Protein AF-A0A6J4EDU6-F1 (afdb_monomer)

pLDDT: mean 85.41, std 17.47, range [38.53, 98.06]

Organism: NCBI:txid2725477

Secondary structure (DSSP, 8-state):
------PPPTT--------HHHHHHHHHHHHHHHH-TTTHHHHHHHHHHHHHHHHH--S---HHHHHHHHHHTTTT-SHHHHHHHHHHTT------TTS--

Structure (mmCIF, N/CA/C/O backbone):
data_AF-A0A6J4EDU6-F1
#
_entry.id   AF-A0A6J4EDU6-F1
#
loop_
_atom_site.group_PDB
_atom_site.id
_atom_site.type_symbol
_atom_site.label_atom_id
_atom_site.label_alt_id
_atom_site.label_comp_id
_atom_site.label_asym_id
_atom_site.label_entity_id
_atom_site.label_seq_id
_atom_site.pdbx_PDB_ins_code
_atom_site.Cartn_x
_atom_site.Cartn_y
_atom_site.Cartn_z
_atom_site.occupancy
_atom_site.B_iso_or_equiv
_atom_site.auth_seq_id
_atom_site.auth_comp_id
_atom_site.auth_asym_id
_atom_site.auth_atom_id
_atom_site.pdbx_PDB_model_num
ATOM 1 N N . MET A 1 1 ? 38.243 15.380 -30.372 1.00 43.16 1 MET A N 1
ATOM 2 C CA . MET A 1 1 ? 37.407 15.260 -29.157 1.00 43.16 1 MET A CA 1
ATOM 3 C C . MET A 1 1 ? 36.616 13.968 -29.268 1.00 43.16 1 MET A C 1
ATOM 5 O O . MET A 1 1 ? 35.866 13.834 -30.223 1.00 43.16 1 MET A O 1
ATOM 9 N N . ALA A 1 2 ? 36.845 12.997 -28.382 1.00 43.19 2 ALA A N 1
ATOM 10 C CA . ALA A 1 2 ? 36.114 11.730 -28.379 1.00 43.19 2 ALA A CA 1
ATOM 11 C C . ALA A 1 2 ? 34.899 11.847 -27.448 1.00 43.19 2 ALA A C 1
ATOM 13 O O . ALA A 1 2 ? 35.049 12.210 -26.284 1.00 43.19 2 ALA A O 1
ATOM 14 N N . VAL A 1 3 ? 33.706 11.571 -27.975 1.00 51.59 3 VAL A N 1
ATOM 15 C CA . VAL A 1 3 ? 32.466 11.478 -27.197 1.00 51.59 3 VAL A CA 1
ATOM 16 C C . VAL A 1 3 ? 32.508 10.164 -26.417 1.00 51.59 3 VAL A C 1
ATOM 18 O O . VAL A 1 3 ? 32.377 9.084 -26.989 1.00 51.59 3 VAL A O 1
ATOM 21 N N . MET A 1 4 ? 32.740 10.264 -25.110 1.00 49.66 4 MET A N 1
ATOM 22 C CA . MET A 1 4 ? 32.578 9.170 -24.155 1.00 49.66 4 MET A CA 1
ATOM 23 C C . MET A 1 4 ? 31.079 8.869 -24.029 1.00 49.66 4 MET A C 1
ATOM 25 O O . MET A 1 4 ? 30.351 9.575 -23.336 1.00 49.66 4 MET A O 1
ATOM 29 N N . ILE A 1 5 ? 30.603 7.846 -24.740 1.00 58.28 5 ILE A N 1
ATOM 30 C CA . ILE A 1 5 ? 29.293 7.252 -24.466 1.00 58.28 5 ILE A CA 1
ATOM 31 C C . ILE A 1 5 ? 29.458 6.442 -23.181 1.00 58.28 5 ILE A C 1
ATOM 33 O O . ILE A 1 5 ? 30.068 5.372 -23.190 1.00 58.28 5 ILE A O 1
ATOM 37 N N . ASP A 1 6 ? 28.974 6.999 -22.072 1.00 57.94 6 ASP A N 1
ATOM 38 C CA . ASP A 1 6 ? 28.923 6.328 -20.777 1.00 57.94 6 ASP A CA 1
ATOM 39 C C . ASP A 1 6 ? 28.130 5.022 -20.935 1.00 57.94 6 ASP A C 1
ATOM 41 O O . ASP A 1 6 ? 26.944 5.010 -21.277 1.00 57.94 6 ASP A O 1
ATOM 45 N N . LYS A 1 7 ? 28.829 3.896 -20.806 1.00 57.88 7 LYS A N 1
ATOM 46 C CA . LYS A 1 7 ? 28.243 2.562 -20.924 1.00 57.88 7 LYS A CA 1
ATOM 47 C C . LYS A 1 7 ? 27.429 2.335 -19.644 1.00 57.88 7 LYS A C 1
ATOM 49 O O . LYS A 1 7 ? 28.023 2.431 -18.571 1.00 57.88 7 LYS A O 1
ATOM 54 N N . PRO A 1 8 ? 26.117 2.032 -19.706 1.00 60.00 8 PRO A N 1
ATOM 55 C CA . PRO A 1 8 ? 25.307 1.900 -18.501 1.00 60.00 8 PRO A CA 1
ATOM 56 C C . PRO A 1 8 ? 25.929 0.859 -17.566 1.00 60.00 8 PRO A C 1
ATOM 58 O O . PRO A 1 8 ? 26.192 -0.276 -17.973 1.00 60.00 8 PRO A O 1
ATOM 61 N N . SER A 1 9 ? 26.203 1.271 -16.325 1.00 63.94 9 SER A N 1
ATOM 62 C CA . SER A 1 9 ? 26.763 0.395 -15.299 1.00 63.94 9 SER A CA 1
ATOM 63 C C . SER A 1 9 ? 25.864 -0.835 -15.128 1.00 63.94 9 SER A C 1
ATOM 65 O O . SER A 1 9 ? 24.660 -0.669 -14.924 1.00 63.94 9 SER A O 1
ATOM 67 N N . PRO A 1 10 ? 26.408 -2.067 -15.132 1.00 59.81 10 PRO A N 1
ATOM 68 C CA . PRO A 1 10 ? 25.632 -3.270 -14.823 1.00 59.81 10 PRO A CA 1
ATOM 69 C C . PRO A 1 10 ? 25.104 -3.275 -13.375 1.00 59.81 10 PRO A C 1
ATOM 71 O O . PRO A 1 10 ? 24.305 -4.135 -13.015 1.00 59.81 10 PRO A O 1
ATOM 74 N N . PHE A 1 11 ? 25.526 -2.305 -12.552 1.00 62.62 11 PHE A N 1
ATOM 75 C CA . PHE A 1 11 ? 25.040 -2.056 -11.195 1.00 62.62 11 PHE A CA 1
ATOM 76 C C . PHE A 1 11 ? 23.992 -0.939 -11.111 1.00 62.62 11 PHE A C 1
ATOM 78 O O . PHE A 1 11 ? 23.574 -0.584 -10.008 1.00 62.62 11 PHE A O 1
ATOM 85 N N . ALA A 1 12 ? 23.560 -0.364 -12.238 1.00 62.28 12 ALA A N 1
ATOM 86 C CA . ALA A 1 12 ? 22.424 0.545 -12.242 1.00 62.28 12 ALA A CA 1
ATOM 87 C C . ALA A 1 12 ? 21.161 -0.269 -11.933 1.00 62.28 12 ALA A C 1
ATOM 89 O O . ALA A 1 12 ? 20.573 -0.896 -12.814 1.00 62.28 12 ALA A O 1
ATOM 90 N N . LEU A 1 13 ? 20.769 -0.292 -10.655 1.00 60.25 13 LEU A N 1
ATOM 91 C CA . LEU A 1 13 ? 19.480 -0.836 -10.237 1.00 60.25 13 LEU A CA 1
ATOM 92 C C . LEU A 1 13 ? 18.376 -0.198 -11.096 1.00 60.25 13 LEU A C 1
ATOM 94 O O . LEU A 1 13 ? 18.484 0.993 -11.424 1.00 60.25 13 LEU A O 1
ATOM 98 N N . PRO A 1 14 ? 17.313 -0.943 -11.455 1.00 63.25 14 PRO A N 1
ATOM 99 C CA . PRO A 1 14 ? 16.155 -0.345 -12.097 1.00 63.25 14 PRO A CA 1
ATOM 100 C C . PRO A 1 14 ? 15.745 0.879 -11.283 1.00 63.25 14 PRO A C 1
ATOM 102 O O . PRO A 1 14 ? 15.548 0.775 -10.070 1.00 63.25 14 PRO A O 1
ATOM 105 N N . ARG A 1 15 ? 15.643 2.049 -11.925 1.00 72.44 15 ARG A N 1
ATOM 106 C CA . ARG A 1 15 ? 15.076 3.230 -11.270 1.00 72.44 15 ARG A CA 1
ATOM 107 C C . ARG A 1 15 ? 13.582 2.977 -11.114 1.00 72.44 15 ARG A C 1
ATOM 109 O O . ARG A 1 15 ? 12.786 3.402 -11.945 1.00 72.44 15 ARG A O 1
ATOM 116 N N . LYS A 1 16 ? 13.230 2.207 -10.084 1.00 81.00 16 LYS A N 1
ATOM 117 C CA . LYS A 1 16 ? 11.860 1.962 -9.661 1.00 81.00 16 LYS A CA 1
ATOM 118 C C . LYS A 1 16 ? 11.254 3.306 -9.305 1.00 81.00 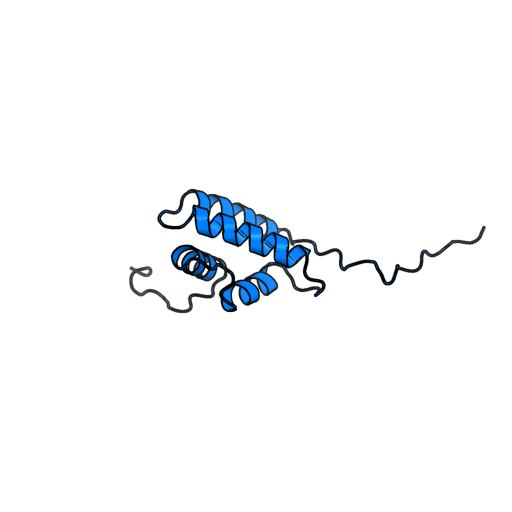16 LYS A C 1
ATOM 120 O O . LYS A 1 16 ? 11.700 3.979 -8.378 1.00 81.00 16 LYS A O 1
ATOM 125 N N . VAL A 1 17 ? 10.270 3.713 -10.086 1.00 89.25 17 VAL A N 1
ATOM 126 C CA . VAL A 1 17 ? 9.560 4.969 -9.900 1.00 89.25 17 VAL A CA 1
ATOM 127 C C . VAL A 1 17 ? 8.087 4.628 -9.891 1.00 89.25 17 VAL A C 1
ATOM 129 O O . VAL A 1 17 ? 7.588 4.023 -10.835 1.00 89.25 17 VAL A O 1
ATOM 132 N N . MET A 1 18 ? 7.397 5.019 -8.822 1.00 93.38 18 MET A N 1
ATOM 133 C CA . MET A 1 18 ? 5.941 4.971 -8.809 1.00 93.38 18 MET A CA 1
ATOM 134 C C . MET A 1 18 ? 5.407 5.898 -9.894 1.00 93.38 18 MET A C 1
ATOM 136 O O . MET A 1 18 ? 5.849 7.044 -10.003 1.00 93.38 18 MET A O 1
ATOM 140 N N . THR A 1 19 ? 4.427 5.435 -10.654 1.00 94.69 19 THR A N 1
ATOM 141 C CA . THR A 1 19 ? 3.634 6.265 -11.564 1.00 94.69 19 THR A CA 1
ATOM 142 C C . THR A 1 19 ? 2.862 7.341 -10.794 1.00 94.69 19 THR A C 1
ATOM 144 O O . THR A 1 19 ? 2.752 7.316 -9.567 1.00 94.69 19 THR A O 1
ATOM 147 N N . GLU A 1 20 ? 2.300 8.322 -11.502 1.00 96.50 20 GLU A N 1
ATOM 148 C CA . GLU A 1 20 ? 1.430 9.320 -10.869 1.00 96.50 20 GLU A CA 1
ATOM 149 C C . GLU A 1 20 ? 0.223 8.681 -10.173 1.00 96.50 20 GLU A C 1
ATOM 151 O O . GLU A 1 20 ? -0.108 9.055 -9.047 1.00 96.50 20 GLU A O 1
ATOM 156 N N . ILE A 1 21 ? -0.372 7.671 -10.811 1.00 96.88 21 ILE A N 1
ATOM 157 C CA . ILE A 1 21 ? -1.510 6.924 -10.276 1.00 96.88 21 ILE A CA 1
ATOM 158 C C . ILE A 1 21 ? -1.112 6.192 -8.990 1.00 96.88 21 ILE A C 1
ATOM 160 O O . ILE A 1 21 ? -1.820 6.309 -7.996 1.00 96.88 21 ILE A O 1
ATOM 164 N N . GLU A 1 22 ? 0.040 5.517 -8.956 1.00 96.19 22 GLU A N 1
ATOM 165 C CA . GLU A 1 22 ? 0.524 4.816 -7.753 1.00 96.19 22 GLU A CA 1
ATOM 166 C C . GLU A 1 22 ? 0.840 5.778 -6.602 1.00 96.19 22 GLU A C 1
ATOM 168 O O . GLU A 1 22 ? 0.511 5.499 -5.449 1.00 96.19 22 GLU A O 1
ATOM 173 N N . ARG A 1 23 ? 1.412 6.954 -6.894 1.00 97.25 23 ARG A N 1
ATOM 174 C CA . ARG A 1 23 ? 1.625 7.988 -5.868 1.00 97.25 23 ARG A CA 1
ATOM 175 C C . ARG A 1 23 ? 0.305 8.530 -5.328 1.00 97.25 23 ARG A C 1
ATOM 177 O O . ARG A 1 23 ? 0.203 8.790 -4.132 1.00 97.25 23 ARG A O 1
ATOM 184 N N . ARG A 1 24 ? -0.694 8.737 -6.194 1.00 97.69 24 ARG A N 1
ATOM 185 C CA . ARG A 1 24 ? -2.029 9.191 -5.779 1.00 97.69 24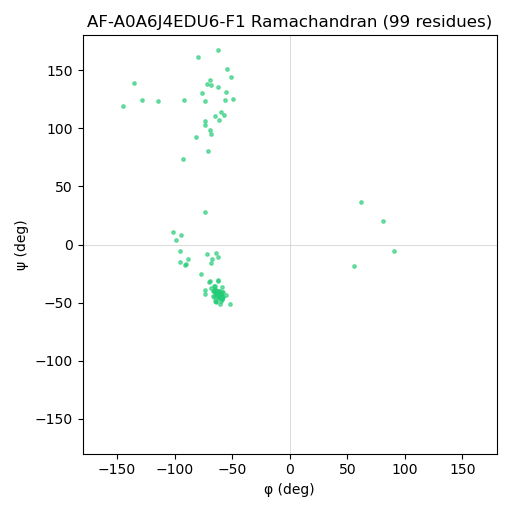 ARG A CA 1
ATOM 186 C C . ARG A 1 24 ? -2.737 8.128 -4.945 1.00 97.69 24 ARG A C 1
ATOM 188 O O . ARG A 1 24 ? -3.280 8.469 -3.900 1.00 97.69 24 ARG A O 1
ATOM 195 N N . PHE A 1 25 ? -2.669 6.868 -5.371 1.00 96.38 25 PHE A N 1
ATOM 196 C CA . PHE A 1 25 ? -3.143 5.716 -4.609 1.00 96.38 25 PHE A CA 1
ATOM 197 C C . PHE A 1 25 ? -2.552 5.714 -3.196 1.00 96.38 25 PHE A C 1
ATOM 199 O O . PHE A 1 25 ? -3.304 5.690 -2.229 1.00 96.38 25 PHE A O 1
ATOM 206 N N . LEU A 1 26 ? -1.226 5.840 -3.066 1.00 97.19 26 LEU A N 1
ATOM 207 C CA . LEU A 1 26 ? -0.556 5.791 -1.765 1.00 97.19 26 LEU A CA 1
ATOM 208 C C . LEU A 1 26 ? -0.992 6.925 -0.823 1.00 97.19 26 LEU A C 1
ATOM 210 O O . LEU A 1 26 ? -1.182 6.692 0.367 1.00 97.19 26 LEU A O 1
ATOM 214 N N . LYS A 1 27 ? -1.172 8.143 -1.350 1.00 97.50 27 LYS A N 1
ATOM 215 C CA . LYS A 1 27 ? -1.638 9.297 -0.562 1.00 97.50 27 LYS A CA 1
ATOM 216 C C . LYS A 1 27 ? -3.052 9.083 -0.024 1.00 97.50 27 LYS A C 1
ATOM 218 O O . LYS A 1 27 ? -3.268 9.232 1.172 1.00 97.50 27 LYS A O 1
ATOM 223 N N . LEU A 1 28 ? -3.977 8.679 -0.896 1.00 97.50 28 LEU A N 1
ATOM 224 C CA . LEU A 1 28 ? -5.366 8.411 -0.514 1.00 97.50 28 LEU A CA 1
ATOM 225 C C . LEU A 1 28 ? -5.461 7.244 0.476 1.00 97.50 28 LEU A C 1
ATOM 227 O O . LEU A 1 28 ? -6.178 7.335 1.466 1.00 97.50 28 LEU A O 1
ATOM 231 N N . ALA A 1 29 ? -4.690 6.176 0.253 1.00 96.69 29 ALA A N 1
ATOM 232 C CA . ALA A 1 29 ? -4.625 5.047 1.174 1.00 96.69 29 ALA A CA 1
ATOM 233 C C . ALA A 1 29 ? -4.139 5.479 2.566 1.00 96.69 29 ALA A C 1
ATOM 235 O O . ALA A 1 29 ? -4.710 5.062 3.568 1.00 96.69 29 ALA A O 1
ATOM 236 N N . ALA A 1 30 ? -3.119 6.338 2.652 1.00 96.88 30 ALA A N 1
ATOM 237 C CA . ALA A 1 30 ? -2.623 6.829 3.936 1.00 96.88 30 ALA A CA 1
ATOM 238 C C . ALA A 1 30 ? -3.667 7.671 4.693 1.00 96.88 30 ALA A C 1
ATOM 240 O O . ALA A 1 30 ? -3.829 7.486 5.899 1.00 96.88 30 ALA A O 1
ATOM 241 N N . GLU A 1 31 ? -4.382 8.562 3.999 1.00 97.44 31 GLU A N 1
ATOM 242 C CA . GLU A 1 31 ? -5.454 9.387 4.579 1.00 97.44 31 GLU A CA 1
ATOM 243 C C . GLU A 1 31 ? -6.606 8.526 5.126 1.00 97.44 31 GLU A C 1
ATOM 245 O O . GLU A 1 31 ? -7.040 8.708 6.270 1.00 97.44 31 GLU A O 1
ATOM 250 N N . GLU A 1 32 ? -7.048 7.540 4.342 1.00 96.56 32 GLU A N 1
ATOM 251 C CA . GLU A 1 32 ? -8.122 6.619 4.722 1.00 96.56 32 GLU A CA 1
ATOM 252 C C . GLU A 1 32 ? -7.712 5.744 5.916 1.00 96.56 32 GLU A C 1
ATOM 254 O O . GLU A 1 32 ? -8.424 5.651 6.921 1.00 96.56 32 GLU A O 1
ATOM 259 N N . LEU A 1 33 ? -6.520 5.140 5.860 1.00 97.25 33 LEU A N 1
ATOM 260 C CA . LEU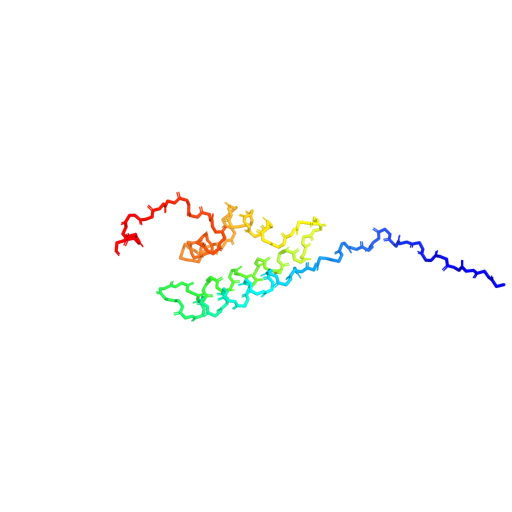 A 1 33 ? -6.017 4.274 6.927 1.00 97.25 33 LEU A CA 1
ATOM 261 C C . LEU A 1 33 ? -5.777 5.035 8.233 1.00 97.25 33 LEU A C 1
ATOM 263 O O . LEU A 1 33 ? -6.039 4.490 9.303 1.00 97.25 33 LEU A O 1
ATOM 267 N N . ALA A 1 34 ? -5.321 6.289 8.177 1.00 96.69 34 ALA A N 1
ATOM 268 C CA . ALA A 1 34 ? -5.139 7.113 9.373 1.00 96.69 34 ALA A CA 1
ATOM 269 C C . ALA A 1 34 ? -6.463 7.379 10.114 1.00 96.69 34 ALA A C 1
ATOM 271 O O . ALA A 1 34 ? -6.473 7.498 11.342 1.00 96.69 34 ALA A O 1
ATOM 272 N N . SER A 1 35 ? -7.575 7.435 9.377 1.00 95.12 35 SER A N 1
ATOM 273 C CA . SER A 1 35 ? -8.919 7.668 9.922 1.00 95.12 35 SER A CA 1
ATOM 274 C C . SER A 1 35 ? -9.655 6.372 10.291 1.00 95.12 35 SER A C 1
ATOM 276 O O . SER A 1 35 ? -10.608 6.398 11.0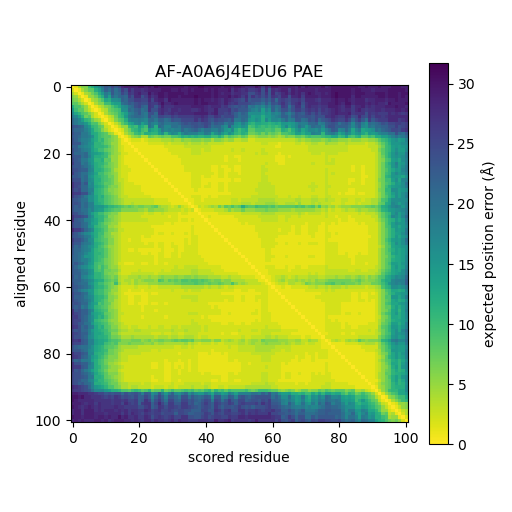72 1.00 95.12 35 SER A O 1
ATOM 278 N N . THR A 1 36 ? -9.200 5.228 9.776 1.00 94.69 36 THR A N 1
ATOM 279 C CA . THR A 1 36 ? -9.862 3.929 9.937 1.00 94.69 36 THR A CA 1
ATOM 280 C C . THR A 1 36 ? -9.644 3.320 11.323 1.00 94.69 36 THR A C 1
ATOM 282 O O . THR A 1 36 ? -8.517 3.155 11.802 1.00 94.69 36 THR A O 1
ATOM 285 N N . LYS A 1 37 ? -10.738 2.893 11.963 1.00 91.44 37 LYS A N 1
ATOM 286 C CA . LYS A 1 37 ? -10.717 2.107 13.204 1.00 91.44 37 LYS A CA 1
ATOM 287 C C . LYS A 1 37 ? -11.716 0.946 13.113 1.00 91.44 37 LYS A C 1
ATOM 289 O O . LYS A 1 37 ? -12.840 1.177 12.674 1.00 91.44 37 LYS A O 1
ATOM 294 N N . PRO A 1 38 ? -11.364 -0.262 13.590 1.00 91.44 38 PRO A N 1
ATOM 295 C CA . PRO A 1 38 ? -10.073 -0.657 14.166 1.00 91.44 38 PRO A CA 1
ATOM 296 C C . PRO A 1 38 ? -9.001 -0.961 13.099 1.00 91.44 38 PRO A C 1
ATOM 298 O O . PRO A 1 38 ? -9.318 -1.238 11.951 1.00 91.44 38 PRO A O 1
ATOM 301 N N . GLY A 1 39 ? -7.721 -0.960 13.492 1.00 93.50 39 GLY A N 1
ATOM 302 C CA . GLY A 1 39 ? -6.630 -1.514 12.673 1.00 93.50 39 GLY A CA 1
ATOM 303 C C . GLY A 1 39 ? -5.920 -0.554 11.709 1.00 93.50 39 GLY A C 1
ATOM 304 O O . GLY A 1 39 ? -4.911 -0.948 11.126 1.00 93.50 39 GLY A O 1
ATOM 305 N N . GLY A 1 40 ? -6.384 0.692 11.561 1.00 95.94 40 GLY A N 1
ATOM 306 C CA . GLY A 1 40 ? -5.814 1.660 10.616 1.00 95.94 40 GLY A CA 1
ATOM 307 C C . GLY A 1 40 ? -4.336 1.982 10.852 1.00 95.94 40 GLY A C 1
ATOM 308 O O . GLY A 1 40 ? -3.538 1.969 9.919 1.00 95.94 40 GLY A O 1
ATOM 309 N N . THR A 1 41 ? -3.919 2.168 12.110 1.00 96.44 41 THR A N 1
ATOM 310 C CA . THR A 1 41 ? -2.502 2.404 12.449 1.00 96.44 41 THR A CA 1
ATOM 311 C C . THR A 1 41 ? -1.616 1.208 12.091 1.00 96.44 41 THR A C 1
ATOM 313 O O . THR A 1 41 ? -0.525 1.389 11.555 1.00 96.44 41 THR A O 1
ATOM 316 N N . GLN A 1 42 ? -2.080 -0.017 12.355 1.00 97.25 42 GLN A N 1
ATOM 317 C CA . GLN A 1 42 ? -1.359 -1.242 12.002 1.00 97.25 42 GLN A CA 1
ATOM 318 C C . GLN A 1 42 ? -1.272 -1.410 10.480 1.00 97.25 42 GLN A C 1
ATOM 320 O O . GLN A 1 42 ? -0.218 -1.777 9.969 1.00 97.25 42 GLN A O 1
ATOM 325 N N . ALA A 1 43 ? -2.347 -1.092 9.754 1.00 97.56 43 ALA A N 1
ATOM 326 C CA . ALA A 1 43 ? -2.361 -1.089 8.294 1.00 97.56 43 ALA A CA 1
ATOM 327 C C . ALA A 1 43 ? -1.396 -0.051 7.710 1.00 97.56 43 ALA A C 1
ATOM 329 O O . ALA A 1 43 ? -0.670 -0.365 6.772 1.00 97.56 43 ALA A O 1
ATOM 330 N N . LEU A 1 44 ? -1.326 1.152 8.287 1.00 97.94 44 LEU A N 1
ATOM 331 C CA . LEU A 1 44 ? -0.382 2.185 7.861 1.00 97.94 44 LEU A CA 1
ATOM 332 C C . LEU A 1 44 ? 1.072 1.742 8.084 1.00 97.94 44 LEU A C 1
ATOM 334 O O . LEU A 1 44 ? 1.911 1.916 7.203 1.00 97.94 44 LEU A O 1
ATOM 338 N N . ALA A 1 45 ? 1.368 1.120 9.229 1.00 97.31 45 ALA A N 1
ATOM 339 C CA . ALA A 1 45 ? 2.688 0.549 9.497 1.00 97.31 45 ALA A CA 1
ATOM 340 C C . ALA A 1 45 ? 3.049 -0.557 8.487 1.00 97.31 45 ALA A C 1
ATOM 342 O O . ALA A 1 45 ? 4.149 -0.549 7.939 1.00 97.31 45 ALA A O 1
ATOM 343 N N . ALA A 1 46 ? 2.111 -1.459 8.185 1.00 98.00 46 ALA A N 1
ATOM 344 C CA . ALA A 1 46 ? 2.303 -2.506 7.181 1.00 98.00 46 ALA A CA 1
ATOM 345 C C . ALA A 1 46 ? 2.459 -1.939 5.756 1.00 98.00 46 ALA A C 1
ATOM 347 O O . ALA A 1 46 ? 3.262 -2.444 4.977 1.00 98.00 46 ALA A O 1
ATOM 348 N N . LEU A 1 47 ? 1.754 -0.856 5.418 1.00 98.06 47 LEU A N 1
ATOM 349 C CA . LEU A 1 47 ? 1.902 -0.162 4.137 1.00 98.06 47 LEU A CA 1
ATOM 350 C C . LEU A 1 47 ? 3.300 0.459 3.981 1.00 98.06 47 LEU A C 1
ATOM 352 O O . LEU A 1 47 ? 3.876 0.402 2.896 1.00 98.06 47 LEU A O 1
ATOM 356 N N . LEU A 1 48 ? 3.867 1.022 5.053 1.00 98.00 48 LEU A N 1
ATOM 357 C CA . LEU A 1 48 ? 5.242 1.532 5.044 1.00 98.00 48 LEU A CA 1
ATOM 358 C C . LEU A 1 48 ? 6.269 0.405 4.866 1.00 98.00 48 LEU A C 1
ATOM 360 O O . LEU A 1 48 ? 7.223 0.574 4.104 1.00 98.00 48 LEU A O 1
ATOM 364 N N . ASP A 1 49 ? 6.055 -0.743 5.512 1.00 98.00 49 ASP A N 1
ATOM 365 C CA . ASP A 1 49 ? 6.901 -1.931 5.339 1.00 98.00 49 ASP A CA 1
ATOM 366 C C . ASP A 1 49 ? 6.843 -2.468 3.897 1.00 98.00 49 ASP A C 1
ATOM 368 O O . ASP A 1 49 ? 7.874 -2.748 3.284 1.00 98.00 49 ASP A O 1
ATOM 372 N N . LEU A 1 50 ? 5.651 -2.502 3.294 1.00 97.94 50 LEU A N 1
ATOM 373 C CA . LEU A 1 50 ? 5.461 -2.844 1.882 1.00 97.94 50 LEU A CA 1
ATOM 374 C C . LEU A 1 50 ? 6.245 -1.892 0.960 1.00 97.94 50 LEU A C 1
ATOM 376 O O . LEU A 1 50 ? 6.958 -2.355 0.068 1.00 97.94 50 LEU A O 1
ATOM 380 N N . VAL A 1 51 ? 6.169 -0.571 1.176 1.00 96.94 51 VAL A N 1
ATOM 381 C CA . VAL A 1 51 ? 6.922 0.424 0.381 1.00 96.94 51 VAL A CA 1
ATOM 382 C C . VAL A 1 51 ? 8.434 0.218 0.515 1.00 96.94 51 VAL A C 1
ATOM 384 O O . VAL A 1 51 ? 9.144 0.220 -0.494 1.00 96.94 51 VAL A O 1
ATOM 387 N N . ALA A 1 52 ? 8.931 0.005 1.735 1.00 96.56 52 ALA A N 1
ATOM 388 C CA . ALA A 1 52 ? 10.342 -0.288 1.977 1.00 96.56 52 ALA A CA 1
ATOM 389 C C . ALA A 1 52 ? 10.776 -1.593 1.285 1.00 96.56 52 ALA A C 1
ATOM 391 O O . ALA A 1 52 ? 11.810 -1.625 0.613 1.00 96.56 52 ALA A O 1
ATOM 392 N N . SER A 1 53 ? 9.951 -2.637 1.376 1.00 96.06 53 SER A N 1
ATOM 393 C CA . SER A 1 53 ? 10.182 -3.937 0.740 1.00 96.06 53 SER A CA 1
ATOM 394 C C . SER A 1 53 ? 10.233 -3.824 -0.788 1.00 96.06 53 SER A C 1
ATOM 396 O O . SER A 1 53 ? 11.141 -4.365 -1.420 1.00 96.06 53 SER A O 1
ATOM 398 N N . TRP A 1 54 ? 9.330 -3.049 -1.399 1.00 96.06 54 TRP A N 1
ATOM 399 C CA . TRP A 1 54 ? 9.333 -2.801 -2.845 1.00 96.06 54 TRP A CA 1
ATOM 400 C C . TRP A 1 54 ? 10.607 -2.092 -3.314 1.00 96.06 54 TRP A C 1
ATOM 402 O O . TRP A 1 54 ? 11.162 -2.447 -4.358 1.00 96.06 54 TRP A O 1
ATOM 412 N N . HIS A 1 55 ? 11.090 -1.114 -2.545 1.00 92.56 55 HIS A N 1
ATOM 413 C CA . HIS A 1 55 ? 12.345 -0.421 -2.838 1.00 92.56 55 HIS A CA 1
ATOM 414 C C . HIS A 1 55 ? 13.585 -1.305 -2.636 1.00 92.56 55 HIS A C 1
ATOM 416 O O . HIS A 1 55 ? 14.566 -1.129 -3.359 1.00 92.56 55 HIS A O 1
ATOM 422 N N . GLY A 1 56 ? 13.552 -2.242 -1.685 1.00 91.94 56 GLY A N 1
ATOM 423 C CA . GLY A 1 56 ? 14.632 -3.206 -1.447 1.00 91.94 56 GLY A CA 1
ATOM 424 C C . GLY A 1 56 ? 14.672 -4.363 -2.451 1.00 91.94 56 GLY A C 1
ATOM 425 O O . GLY A 1 56 ? 15.731 -4.946 -2.687 1.00 91.94 56 GLY A O 1
ATOM 426 N N . ASP A 1 57 ? 13.536 -4.689 -3.065 1.00 91.25 57 ASP A N 1
ATOM 427 C CA . ASP A 1 57 ? 13.440 -5.726 -4.085 1.00 91.25 57 ASP A CA 1
ATOM 428 C C . ASP A 1 57 ? 14.144 -5.307 -5.392 1.00 91.25 57 ASP A C 1
ATOM 430 O O . ASP A 1 57 ? 14.069 -4.158 -5.829 1.00 91.25 57 ASP A O 1
ATOM 434 N N . ARG A 1 58 ? 14.812 -6.253 -6.060 1.00 87.00 58 ARG A N 1
ATOM 435 C CA . ARG A 1 58 ? 15.536 -5.986 -7.318 1.00 87.00 58 ARG A CA 1
ATOM 436 C C . ARG A 1 58 ? 14.679 -6.182 -8.567 1.00 87.00 58 ARG A C 1
ATOM 438 O O . ARG A 1 58 ? 15.074 -5.717 -9.636 1.00 87.00 58 ARG A O 1
ATOM 445 N N . ALA A 1 59 ? 13.540 -6.866 -8.468 1.00 85.75 59 ALA A N 1
ATOM 446 C CA . ALA A 1 59 ? 12.683 -7.129 -9.616 1.00 85.75 59 ALA A CA 1
ATOM 447 C C . ALA A 1 59 ? 11.979 -5.845 -10.072 1.00 85.75 59 ALA A C 1
ATOM 449 O O . ALA A 1 59 ? 11.471 -5.082 -9.263 1.00 85.75 59 ALA A O 1
ATOM 450 N N . GLY A 1 60 ? 11.893 -5.600 -11.379 1.00 86.50 60 GLY A N 1
ATOM 451 C CA . GLY A 1 60 ? 11.308 -4.375 -11.944 1.00 86.50 60 GLY A CA 1
ATOM 452 C C . GLY A 1 60 ? 9.778 -4.275 -11.878 1.00 86.50 60 GLY A C 1
ATOM 453 O O . GLY A 1 60 ? 9.194 -3.642 -12.752 1.00 86.50 60 GLY A O 1
ATOM 454 N N . LYS A 1 61 ? 9.118 -4.916 -10.905 1.00 92.19 61 LYS A N 1
ATOM 455 C CA . LYS A 1 61 ? 7.652 -4.925 -10.810 1.00 92.19 61 LYS A CA 1
ATOM 456 C C . LYS A 1 61 ? 7.108 -3.533 -10.448 1.00 92.19 61 LYS A C 1
ATOM 458 O O . LYS A 1 61 ? 7.660 -2.900 -9.539 1.00 92.19 61 LYS A O 1
ATOM 463 N N . PRO A 1 62 ? 6.017 -3.070 -11.089 1.00 93.75 62 PRO A N 1
ATOM 464 C CA . PRO A 1 62 ? 5.263 -1.903 -10.636 1.00 93.75 62 PRO A CA 1
ATOM 465 C C . PRO A 1 62 ? 4.833 -2.051 -9.174 1.00 93.75 62 PRO A C 1
ATOM 467 O O . PRO A 1 62 ? 4.614 -3.168 -8.694 1.00 93.75 62 PRO A O 1
ATOM 470 N N . PHE A 1 63 ? 4.697 -0.934 -8.461 1.00 95.75 63 PHE A N 1
ATOM 471 C CA . PHE A 1 63 ? 4.378 -0.938 -7.034 1.00 95.75 63 PHE A CA 1
ATOM 472 C C . PHE A 1 63 ? 3.056 -1.654 -6.753 1.00 95.75 63 PHE A C 1
ATOM 474 O O . PHE A 1 63 ? 2.990 -2.485 -5.849 1.00 95.75 63 PHE A O 1
ATOM 481 N N . HIS A 1 64 ? 2.021 -1.388 -7.554 1.00 95.56 64 HIS A N 1
ATOM 482 C CA . HIS A 1 64 ? 0.713 -2.007 -7.334 1.00 95.56 64 HIS A CA 1
ATOM 483 C C . HIS A 1 64 ? 0.744 -3.536 -7.526 1.00 95.56 64 HIS A C 1
ATOM 485 O O . HIS A 1 64 ? 0.155 -4.278 -6.742 1.00 95.56 64 HIS A O 1
ATOM 491 N N . GLU A 1 65 ? 1.465 -4.027 -8.539 1.00 95.94 65 GLU A N 1
ATOM 492 C CA . GLU A 1 65 ? 1.635 -5.468 -8.775 1.00 95.94 65 GLU A CA 1
ATOM 493 C C . GLU A 1 65 ? 2.427 -6.133 -7.643 1.00 95.94 65 GLU A C 1
ATOM 495 O O . GLU A 1 65 ? 2.024 -7.179 -7.133 1.00 95.94 65 GLU A O 1
ATOM 500 N N . TYR A 1 66 ? 3.526 -5.505 -7.218 1.00 96.88 66 TYR A N 1
ATOM 501 C CA . TYR A 1 66 ? 4.318 -5.982 -6.088 1.00 96.88 66 TYR A CA 1
ATOM 502 C C . TYR A 1 66 ? 3.480 -6.047 -4.809 1.00 96.88 66 TYR A C 1
ATOM 504 O O . TYR A 1 66 ? 3.482 -7.070 -4.129 1.0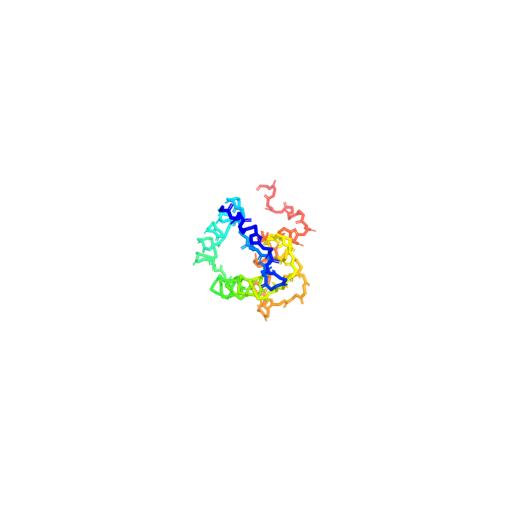0 96.88 66 TYR A O 1
ATOM 512 N N . GLY A 1 67 ? 2.722 -4.988 -4.512 1.00 97.06 67 GLY A N 1
ATOM 513 C CA . GLY A 1 67 ? 1.895 -4.905 -3.314 1.00 97.06 67 GLY A CA 1
ATOM 514 C C . GLY A 1 67 ? 0.824 -5.992 -3.248 1.00 97.06 67 GLY A C 1
ATOM 515 O O . GLY A 1 67 ? 0.655 -6.607 -2.198 1.00 97.06 67 GLY A O 1
ATOM 516 N N . ARG A 1 68 ? 0.172 -6.324 -4.372 1.00 97.38 68 ARG A N 1
ATOM 517 C CA . ARG A 1 68 ? -0.776 -7.452 -4.427 1.00 97.38 68 ARG A CA 1
ATOM 518 C C . ARG A 1 68 ? -0.128 -8.779 -4.032 1.00 97.38 68 ARG A C 1
ATOM 520 O O . ARG A 1 68 ? -0.717 -9.522 -3.255 1.00 97.38 68 ARG A O 1
ATOM 527 N N . GLY A 1 69 ? 1.069 -9.066 -4.547 1.00 97.44 69 GLY A N 1
ATOM 528 C CA . GLY A 1 69 ? 1.823 -10.269 -4.176 1.00 97.44 69 GLY A CA 1
ATOM 529 C C . GLY A 1 69 ? 2.219 -10.259 -2.701 1.00 97.44 69 GLY A C 1
ATOM 530 O O . GLY A 1 69 ? 1.922 -11.201 -1.973 1.00 97.44 69 GLY A O 1
ATOM 531 N N . TRP A 1 70 ? 2.786 -9.143 -2.241 1.00 97.62 70 TRP A N 1
ATOM 532 C CA . TRP A 1 70 ? 3.236 -8.965 -0.861 1.00 97.62 70 TRP A CA 1
ATOM 533 C C . TRP A 1 70 ? 2.101 -9.159 0.159 1.00 97.62 70 TRP A C 1
ATOM 535 O O . TRP A 1 70 ? 2.300 -9.792 1.194 1.00 97.62 70 TRP A O 1
ATOM 545 N N . VAL A 1 71 ? 0.896 -8.655 -0.127 1.00 97.12 71 VAL A N 1
ATOM 546 C CA . VAL A 1 71 ? -0.284 -8.843 0.737 1.00 97.12 71 VAL A CA 1
ATOM 547 C C . VAL A 1 71 ? -0.834 -10.270 0.634 1.00 97.12 71 VAL A C 1
ATOM 549 O O . VAL A 1 71 ? -1.215 -10.853 1.648 1.00 97.12 71 VAL A O 1
ATOM 552 N N . ALA A 1 72 ? -0.856 -10.867 -0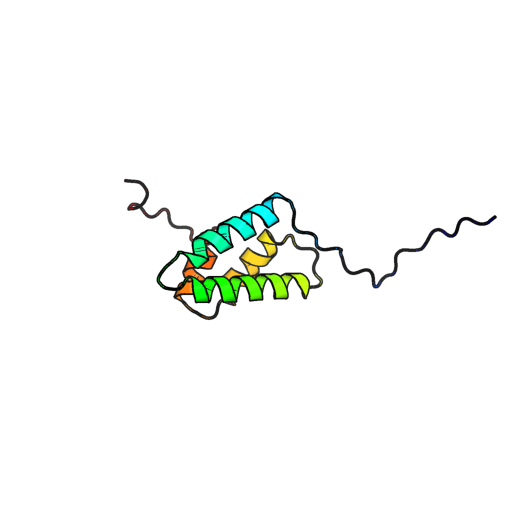.562 1.00 95.81 72 ALA A N 1
ATOM 553 C CA . ALA A 1 72 ? -1.298 -12.252 -0.747 1.00 95.81 72 ALA A CA 1
ATOM 554 C C . ALA A 1 72 ? -0.415 -13.264 0.007 1.00 95.81 72 ALA A C 1
ATOM 556 O O . ALA A 1 72 ? -0.918 -14.275 0.490 1.00 95.81 72 ALA A O 1
ATOM 557 N N . GLU A 1 73 ? 0.874 -12.964 0.168 1.00 95.44 73 GLU A N 1
ATOM 558 C CA . GLU A 1 73 ? 1.825 -13.741 0.975 1.00 95.44 73 GLU A CA 1
ATOM 559 C C . GLU A 1 73 ? 1.600 -13.608 2.497 1.00 95.44 73 GLU A C 1
ATOM 561 O O . GLU A 1 73 ? 2.211 -14.338 3.274 1.00 95.44 73 GLU A O 1
ATOM 566 N N . GLY A 1 74 ? 0.715 -12.709 2.947 1.00 94.38 74 GLY A N 1
ATOM 567 C CA . GLY A 1 74 ? 0.376 -12.538 4.366 1.00 94.38 74 GLY A CA 1
ATOM 568 C C . GLY A 1 74 ? 1.384 -11.702 5.161 1.00 94.38 74 GLY A C 1
ATOM 569 O O . GLY A 1 74 ? 1.422 -11.766 6.393 1.00 94.38 74 GLY A O 1
ATOM 570 N N . ASN A 1 75 ? 2.192 -10.885 4.483 1.00 96.25 75 ASN A N 1
ATOM 571 C CA . ASN A 1 75 ? 3.270 -10.123 5.117 1.00 96.25 75 ASN A CA 1
ATOM 572 C C . ASN A 1 75 ? 2.786 -9.014 6.081 1.00 96.25 75 ASN A C 1
ATOM 574 O O . ASN A 1 75 ? 3.576 -8.520 6.881 1.00 96.25 75 ASN A O 1
ATOM 578 N N . ALA A 1 76 ? 1.493 -8.659 6.087 1.00 92.69 76 ALA A N 1
ATOM 579 C CA . ALA A 1 76 ? 0.925 -7.628 6.964 1.00 92.69 76 ALA A CA 1
ATOM 580 C C . ALA A 1 76 ? 0.899 -8.003 8.464 1.00 92.69 76 ALA A C 1
ATOM 582 O O . ALA A 1 76 ? 0.740 -7.115 9.302 1.00 92.69 76 ALA A O 1
ATOM 583 N N . ARG A 1 77 ? 1.065 -9.295 8.811 1.00 85.00 77 ARG A N 1
ATOM 584 C CA . ARG A 1 77 ? 1.206 -9.895 10.168 1.00 85.00 77 ARG A CA 1
ATOM 585 C C . ARG A 1 77 ? 0.093 -9.625 11.197 1.00 85.00 77 ARG A C 1
ATOM 587 O O . ARG A 1 77 ? -0.008 -10.371 12.166 1.00 85.00 77 ARG A O 1
ATOM 594 N N . HIS A 1 78 ? -0.747 -8.609 11.016 1.00 92.44 78 HIS A N 1
ATOM 595 C CA . HIS A 1 78 ? -1.861 -8.267 11.895 1.00 92.44 78 HIS A CA 1
ATOM 596 C C . HIS A 1 78 ? -3.197 -8.470 11.161 1.00 92.44 78 HIS A C 1
ATOM 598 O O . HIS A 1 78 ? -3.407 -7.818 10.138 1.00 92.44 78 HIS A O 1
ATOM 604 N N . PRO A 1 79 ? -4.143 -9.282 11.676 1.00 93.25 79 PRO A N 1
ATOM 605 C CA . PRO A 1 79 ? -5.363 -9.645 10.944 1.00 93.25 79 PRO A CA 1
ATOM 606 C C . PRO A 1 79 ? -6.196 -8.453 10.454 1.00 93.25 79 PRO A C 1
ATOM 608 O O . PRO A 1 79 ? -6.625 -8.425 9.307 1.00 93.25 79 PRO A O 1
ATOM 611 N N . ALA A 1 80 ? -6.381 -7.426 11.293 1.00 92.81 80 ALA A N 1
ATOM 612 C CA . ALA A 1 80 ? -7.127 -6.232 10.882 1.00 92.81 80 ALA A CA 1
ATOM 613 C C . ALA A 1 80 ? -6.378 -5.394 9.829 1.00 92.81 80 ALA A C 1
ATOM 615 O O . ALA A 1 80 ? -7.006 -4.771 8.984 1.00 92.81 80 ALA A O 1
ATOM 616 N N . ALA A 1 81 ? -5.040 -5.388 9.862 1.00 94.69 81 ALA A N 1
ATOM 617 C CA . ALA A 1 81 ? -4.236 -4.666 8.878 1.00 94.69 81 ALA A CA 1
ATOM 618 C C . ALA A 1 81 ? -4.247 -5.395 7.533 1.00 94.69 81 ALA A C 1
ATOM 620 O O . ALA A 1 81 ? -4.405 -4.778 6.487 1.00 94.69 81 ALA A O 1
ATOM 621 N N . ASP A 1 82 ? -4.123 -6.718 7.588 1.00 95.44 82 ASP A N 1
ATOM 622 C CA . ASP A 1 82 ? -4.187 -7.627 6.452 1.00 95.44 82 ASP A CA 1
ATOM 623 C C . ASP A 1 82 ? -5.529 -7.505 5.716 1.00 95.44 82 ASP A C 1
ATOM 625 O O . ASP A 1 82 ? -5.548 -7.350 4.499 1.00 95.44 82 ASP A O 1
ATOM 629 N N . ALA A 1 83 ? -6.649 -7.456 6.447 1.00 95.38 83 ALA A N 1
ATOM 630 C CA . ALA A 1 83 ? -7.970 -7.220 5.863 1.00 95.38 83 ALA A CA 1
ATOM 631 C C . ALA A 1 83 ? -8.058 -5.869 5.126 1.00 95.38 83 ALA A C 1
ATOM 633 O O . ALA A 1 83 ? -8.467 -5.834 3.966 1.00 95.38 83 ALA A O 1
ATOM 634 N N . LEU A 1 84 ? -7.612 -4.779 5.763 1.00 96.44 84 LEU A N 1
ATOM 635 C CA . LEU A 1 84 ? -7.625 -3.437 5.169 1.00 96.44 84 LEU A CA 1
ATOM 636 C C .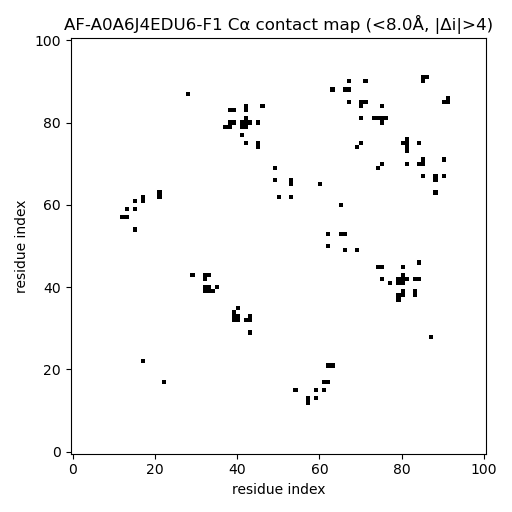 LEU A 1 84 ? -6.708 -3.328 3.944 1.00 96.44 84 LEU A C 1
ATOM 638 O O . LEU A 1 84 ? -7.071 -2.708 2.947 1.00 96.44 84 LEU A O 1
ATOM 642 N N . LEU A 1 85 ? -5.525 -3.944 3.985 1.00 96.81 85 LEU A N 1
ATOM 643 C CA . LEU A 1 85 ? -4.628 -3.975 2.832 1.00 96.81 85 LEU A CA 1
ATOM 644 C C . LEU A 1 85 ? -5.195 -4.836 1.700 1.00 96.81 85 LEU A C 1
ATOM 646 O O . LEU A 1 85 ? -5.068 -4.457 0.538 1.00 96.81 85 LEU A O 1
ATOM 650 N N . ARG A 1 86 ? -5.864 -5.956 1.998 1.00 96.19 86 ARG A N 1
ATOM 651 C CA . ARG A 1 86 ? -6.559 -6.737 0.965 1.00 96.19 86 ARG A CA 1
ATOM 652 C C . ARG A 1 86 ? -7.671 -5.942 0.293 1.00 96.19 86 ARG A C 1
ATOM 654 O O . ARG A 1 86 ? -7.779 -6.023 -0.928 1.00 96.19 86 ARG A O 1
ATOM 661 N N . ASP A 1 87 ? -8.438 -5.153 1.042 1.00 94.81 87 ASP A N 1
ATOM 662 C CA . ASP A 1 87 ? -9.421 -4.227 0.465 1.00 94.81 87 ASP A CA 1
ATOM 663 C C . ASP A 1 87 ? -8.737 -3.197 -0.448 1.00 94.81 87 ASP A C 1
ATOM 665 O O . ASP A 1 87 ? -9.103 -3.066 -1.617 1.00 94.81 87 ASP A O 1
ATOM 669 N N . LEU A 1 88 ? -7.691 -2.524 0.046 1.00 95.19 88 LEU A N 1
ATOM 670 C CA . LEU A 1 88 ? -6.956 -1.498 -0.708 1.00 95.19 88 LEU A CA 1
ATOM 671 C C . LEU A 1 88 ? -6.348 -2.019 -2.016 1.00 95.19 88 LEU A C 1
ATOM 673 O O . LEU A 1 88 ? -6.323 -1.297 -3.009 1.00 95.19 88 LEU A O 1
ATOM 677 N N . PHE A 1 89 ? -5.861 -3.260 -2.028 1.00 95.56 89 PHE A N 1
ATOM 678 C CA . PHE A 1 89 ? -5.240 -3.886 -3.199 1.00 95.56 89 PHE A CA 1
ATOM 679 C C . PHE A 1 89 ? -6.216 -4.723 -4.046 1.00 95.56 89 PHE A C 1
ATOM 681 O O . PHE A 1 89 ? -5.781 -5.427 -4.966 1.00 95.56 89 PHE A O 1
ATOM 688 N N . GLY A 1 90 ? -7.523 -4.666 -3.755 1.00 92.75 90 GLY A N 1
ATOM 689 C CA . GLY A 1 90 ? -8.557 -5.383 -4.508 1.00 92.75 90 GLY A CA 1
ATOM 690 C C . GLY A 1 90 ? -8.385 -6.904 -4.469 1.00 92.75 90 GLY A C 1
ATOM 691 O O . GLY A 1 90 ? -8.567 -7.584 -5.478 1.00 92.75 90 GLY A O 1
ATOM 692 N N . LEU A 1 91 ? -7.945 -7.439 -3.330 1.00 92.69 91 LEU A N 1
ATOM 693 C CA . LEU A 1 91 ? -7.767 -8.874 -3.093 1.00 92.69 91 LEU A CA 1
ATOM 694 C C . LEU A 1 91 ? -8.973 -9.511 -2.397 1.00 92.69 91 LEU A C 1
ATOM 696 O O . LEU A 1 91 ? -9.102 -10.734 -2.417 1.00 92.69 91 LEU A O 1
ATOM 700 N N . ASN A 1 92 ? -9.862 -8.702 -1.821 1.00 84.94 92 ASN A N 1
ATOM 701 C CA . ASN A 1 92 ? -11.147 -9.175 -1.325 1.00 84.94 92 ASN A CA 1
ATOM 702 C C . ASN A 1 92 ? -12.125 -9.270 -2.505 1.00 84.94 92 ASN A C 1
ATOM 704 O O . ASN A 1 92 ? -12.766 -8.301 -2.899 1.00 84.94 92 ASN A O 1
ATOM 708 N N . ASN A 1 93 ? -12.184 -10.460 -3.102 1.00 63.72 93 ASN A N 1
ATOM 709 C CA . ASN A 1 93 ? -13.135 -10.806 -4.153 1.00 63.72 93 ASN A CA 1
ATOM 710 C C . ASN A 1 93 ? -14.381 -11.443 -3.535 1.00 63.72 93 ASN A C 1
ATOM 712 O O . ASN A 1 93 ? -14.587 -12.643 -3.655 1.00 63.72 93 ASN A O 1
ATOM 716 N N . GLU A 1 94 ? -15.219 -10.640 -2.896 1.00 51.34 94 GLU A N 1
ATOM 717 C CA . GLU A 1 94 ? -16.619 -11.005 -2.700 1.00 51.34 94 GLU A CA 1
ATOM 718 C C . GLU A 1 94 ? -17.430 -9.707 -2.798 1.00 51.34 94 GLU A C 1
ATOM 720 O O . 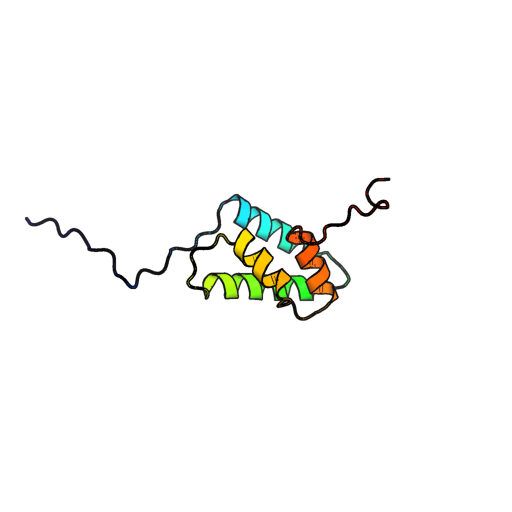GLU A 1 94 ? -17.164 -8.774 -2.032 1.00 51.34 94 GLU A O 1
ATOM 725 N N . PRO A 1 95 ? -18.374 -9.568 -3.745 1.00 49.66 95 PRO A N 1
ATOM 726 C CA . PRO A 1 95 ? -19.336 -8.481 -3.667 1.00 49.66 95 PRO A CA 1
ATOM 727 C C . PRO A 1 95 ? -20.120 -8.672 -2.369 1.00 49.66 95 PRO A C 1
ATOM 729 O O . PRO A 1 95 ? -20.917 -9.597 -2.270 1.00 49.66 95 PRO A O 1
ATOM 732 N N . ASP A 1 96 ? -19.873 -7.833 -1.361 1.00 51.75 96 ASP A N 1
ATOM 733 C CA . ASP A 1 96 ? -20.681 -7.831 -0.144 1.00 51.75 96 ASP A CA 1
ATOM 734 C C . ASP A 1 96 ? -22.104 -7.386 -0.527 1.00 51.75 96 ASP A C 1
ATOM 736 O O . ASP A 1 96 ? -22.299 -6.209 -0.862 1.00 51.75 96 ASP A O 1
ATOM 740 N N . PRO A 1 97 ? -23.118 -8.274 -0.482 1.00 54.38 97 PRO A N 1
ATOM 741 C CA . PRO A 1 97 ? -24.487 -7.910 -0.832 1.00 54.38 97 PRO A CA 1
ATOM 742 C C . PRO A 1 97 ? -25.072 -6.836 0.102 1.00 54.38 97 PRO A C 1
ATOM 744 O O . PRO A 1 97 ? -26.118 -6.274 -0.207 1.00 54.38 97 PRO A O 1
ATOM 747 N N . ARG A 1 98 ? -24.407 -6.508 1.221 1.00 56.47 98 ARG A N 1
ATOM 748 C CA . ARG A 1 98 ? -24.794 -5.422 2.136 1.00 56.47 98 ARG A CA 1
ATOM 749 C C . ARG A 1 98 ? -24.212 -4.057 1.767 1.00 56.47 98 ARG A C 1
ATOM 751 O O . ARG A 1 98 ? -24.644 -3.065 2.339 1.00 56.47 98 ARG A O 1
ATOM 758 N N . ARG A 1 99 ? -23.244 -3.986 0.847 1.00 50.34 99 ARG A N 1
ATOM 759 C CA . ARG A 1 99 ? -22.690 -2.716 0.333 1.00 50.34 99 ARG A CA 1
ATOM 760 C C . ARG A 1 99 ? -23.352 -2.249 -0.968 1.00 50.34 99 ARG A C 1
ATOM 762 O O . ARG A 1 99 ? -23.043 -1.162 -1.441 1.00 50.34 99 ARG A O 1
ATOM 769 N N . ALA A 1 100 ? -24.243 -3.061 -1.538 1.00 46.62 100 ALA A N 1
ATOM 770 C CA . ALA A 1 100 ? -24.982 -2.773 -2.768 1.00 46.62 100 ALA A CA 1
ATOM 771 C C . ALA A 1 100 ? -26.436 -2.304 -2.529 1.00 46.62 100 ALA A C 1
ATOM 773 O O . ALA A 1 100 ? -27.207 -2.251 -3.487 1.00 46.62 100 ALA A O 1
ATOM 774 N N . ALA A 1 101 ? -26.812 -1.996 -1.281 1.00 38.53 101 ALA A N 1
ATOM 775 C CA . ALA A 1 101 ? -28.166 -1.610 -0.873 1.00 38.53 101 ALA A CA 1
ATOM 776 C C . ALA A 1 101 ? -28.197 -0.225 -0.218 1.00 38.53 101 ALA A C 1
ATOM 778 O O . ALA A 1 101 ? -27.246 0.085 0.536 1.00 38.53 101 ALA A O 1
#

Radius of gyration: 17.89 Å; Cα contacts (8 Å, |Δi|>4): 70; chains: 1; bounding box: 66×29×43 Å

Foldseek 3Di:
DDDPPPDPPPPPQPPQDADPVRVVLLVVLLVDLVPDPDCSVLLNVLVVVLVVVVVVDRDNDHSLVSLQVCLVVVVSVDPSSSVSSCVSSVVPPDPPPVVVD

Sequence (101 aa):
MAVMIDKPSPFALPRKVMTEIERRFLKLAAEELASTKPGGTQALAALLDLVASWHGDRAGKPFHEYGRGWVAEGNARHPAADALLRDLFGLNNEPDPRRAA

Mean predicted aligned error: 8.79 Å

Solvent-accessible surface area (backbone atoms only — not comparable to full-atom values): 6266 Å² total; per-residue (Å²): 137,85,86,81,75,81,72,80,58,95,78,65,67,75,85,83,68,74,51,73,66,54,51,51,48,53,54,55,50,50,58,52,25,72,72,39,78,83,40,12,68,56,29,48,54,35,50,51,49,51,54,52,49,59,71,71,46,82,68,89,64,56,64,71,62,47,49,44,52,47,54,73,73,52,70,43,82,39,7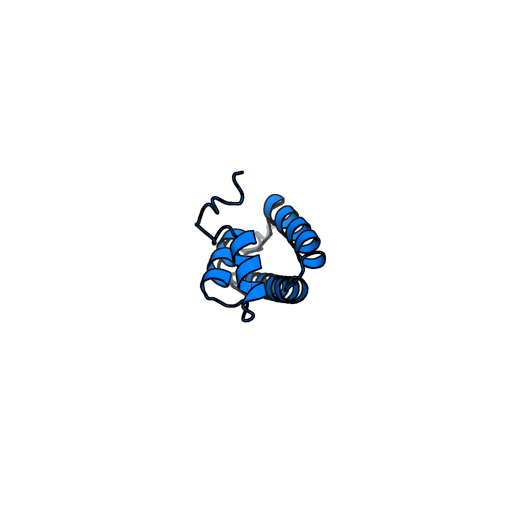3,56,15,38,53,53,50,28,54,76,58,68,64,64,86,63,88,56,77,77,77,76,111